Protein AF-N9ZDH3-F1 (afdb_monomer_lite)

Sequence (63 aa):
MKRYAQLAFLKALVITVGFDLICIIYGLISGNPYRISLLGDVLLFAVLFSIGLIEYLWKNRKN

Radius of gyration: 14.8 Å; chains: 1; bounding box: 33×14×43 Å

pLDDT: mean 81.68, std 8.51, range [48.78, 91.0]

Structure (mmCIF, N/CA/C/O backbone):
data_AF-N9ZDH3-F1
#
_entry.id   AF-N9ZDH3-F1
#
loop_
_atom_site.group_PDB
_atom_site.id
_atom_site.type_symbol
_atom_site.label_atom_id
_atom_site.label_alt_id
_atom_site.label_comp_id
_atom_site.label_asym_id
_atom_site.label_entity_id
_atom_site.label_seq_id
_atom_site.pdbx_PDB_ins_code
_atom_site.Cartn_x
_atom_site.Cartn_y
_atom_site.Cartn_z
_atom_site.occupancy
_atom_site.B_iso_or_equiv
_atom_site.auth_seq_id
_atom_site.auth_comp_id
_atom_site.auth_asym_id
_atom_site.auth_atom_id
_atom_site.pdbx_PDB_model_num
ATOM 1 N N . MET A 1 1 ? -15.614 4.809 15.466 1.00 59.41 1 MET A N 1
ATOM 2 C CA . MET A 1 1 ? -15.491 4.000 14.227 1.00 59.41 1 MET A CA 1
ATOM 3 C C . MET A 1 1 ? -14.955 4.792 13.030 1.00 59.41 1 MET A C 1
ATOM 5 O O . MET A 1 1 ? -13.908 4.408 12.530 1.00 59.41 1 MET A O 1
ATOM 9 N N . LYS A 1 2 ? -15.578 5.909 12.603 1.00 65.50 2 LYS A N 1
ATOM 10 C CA . LYS A 1 2 ? -15.140 6.694 11.417 1.00 65.50 2 LYS A CA 1
ATOM 11 C C . LYS A 1 2 ? -13.655 7.099 11.436 1.00 65.50 2 LYS A C 1
ATOM 13 O O . LYS A 1 2 ? -12.944 6.871 10.466 1.00 65.50 2 LYS A O 1
ATOM 18 N N . ARG A 1 3 ? -13.167 7.589 12.580 1.00 74.25 3 ARG A N 1
ATOM 19 C CA . ARG A 1 3 ? -11.772 8.029 12.761 1.00 74.25 3 ARG A CA 1
ATOM 20 C C . ARG A 1 3 ? -10.744 6.898 12.590 1.00 74.25 3 ARG A C 1
ATOM 22 O O . ARG A 1 3 ? -9.661 7.137 12.075 1.00 74.25 3 ARG A O 1
ATOM 29 N N . TYR A 1 4 ? -11.099 5.672 12.980 1.00 73.56 4 TYR A N 1
ATOM 30 C CA . TYR A 1 4 ? -10.230 4.496 12.849 1.00 73.56 4 TYR A CA 1
ATOM 31 C C . TYR A 1 4 ? -10.178 3.980 11.412 1.00 73.56 4 TYR A C 1
ATOM 33 O O . TYR A 1 4 ? -9.104 3.652 10.922 1.00 73.56 4 TYR A O 1
ATOM 41 N N . ALA A 1 5 ? -11.319 3.984 10.716 1.00 74.25 5 ALA A N 1
ATOM 42 C CA . ALA A 1 5 ? -11.366 3.656 9.295 1.00 74.25 5 ALA A CA 1
ATOM 43 C C . ALA A 1 5 ? -10.557 4.663 8.460 1.00 74.25 5 ALA A C 1
ATOM 45 O O . ALA A 1 5 ? -9.804 4.257 7.583 1.00 74.25 5 ALA A O 1
ATOM 46 N N . GLN A 1 6 ? -10.639 5.961 8.778 1.00 81.75 6 GLN A N 1
ATOM 47 C CA . GLN A 1 6 ? -9.836 6.998 8.117 1.00 81.75 6 GLN A CA 1
ATOM 48 C C . GLN A 1 6 ? -8.331 6.830 8.367 1.00 81.75 6 GLN A C 1
ATOM 50 O O . GLN A 1 6 ? -7.538 7.003 7.447 1.00 81.75 6 GLN A O 1
ATOM 55 N N . LEU A 1 7 ? -7.931 6.459 9.586 1.00 82.06 7 LEU A N 1
ATOM 56 C CA . LEU A 1 7 ? -6.529 6.183 9.915 1.00 82.06 7 LEU A CA 1
ATOM 57 C C . LEU A 1 7 ? -6.000 4.938 9.194 1.00 82.06 7 LEU A C 1
ATOM 59 O O . LEU A 1 7 ? -4.911 4.985 8.627 1.00 82.06 7 LEU A O 1
ATOM 63 N N . ALA A 1 8 ? -6.775 3.851 9.168 1.00 82.00 8 ALA A N 1
ATOM 64 C CA . ALA A 1 8 ? -6.434 2.648 8.409 1.00 82.00 8 ALA A CA 1
ATOM 65 C C . ALA A 1 8 ? -6.322 2.942 6.906 1.00 82.00 8 ALA A C 1
ATOM 67 O O . ALA A 1 8 ? -5.386 2.479 6.258 1.00 82.00 8 ALA A O 1
ATOM 68 N N . PHE A 1 9 ? -7.236 3.758 6.373 1.00 85.88 9 PHE A N 1
ATOM 69 C CA . PHE A 1 9 ? -7.227 4.191 4.978 1.00 85.88 9 PHE A CA 1
ATOM 70 C C . PHE A 1 9 ? -5.978 5.006 4.647 1.00 85.88 9 PHE A C 1
ATOM 72 O O . PHE A 1 9 ? -5.277 4.688 3.693 1.00 85.88 9 PHE A O 1
ATOM 79 N N . LEU A 1 10 ? -5.654 6.014 5.462 1.00 88.44 10 LEU A N 1
ATOM 80 C CA . LEU A 1 10 ? -4.468 6.843 5.254 1.00 88.44 10 LEU A CA 1
ATOM 81 C C . LEU A 1 10 ? -3.178 6.015 5.349 1.00 88.44 10 LEU A C 1
ATOM 83 O O . LEU A 1 10 ? -2.282 6.186 4.528 1.00 88.44 10 LEU A O 1
ATOM 87 N N . LYS A 1 11 ? -3.104 5.083 6.309 1.00 85.81 11 LYS A N 1
ATOM 88 C CA . LYS A 1 11 ? -1.971 4.160 6.472 1.00 85.81 11 LYS A CA 1
ATOM 89 C C . LYS A 1 11 ? -1.797 3.279 5.229 1.00 85.81 11 LYS A C 1
ATOM 91 O O . LYS A 1 11 ? -0.693 3.199 4.701 1.00 85.81 11 LYS A O 1
ATOM 96 N N . ALA A 1 12 ? -2.875 2.667 4.736 1.00 88.31 12 ALA A N 1
ATOM 97 C CA . ALA A 1 12 ? -2.838 1.848 3.525 1.00 88.31 12 ALA A CA 1
ATOM 98 C C . ALA A 1 12 ? -2.461 2.673 2.283 1.00 88.31 12 ALA A C 1
ATOM 100 O O . ALA A 1 12 ? -1.644 2.225 1.482 1.00 88.31 12 ALA A O 1
ATOM 101 N N . LEU A 1 13 ? -2.986 3.896 2.158 1.00 87.81 13 LEU A N 1
ATOM 102 C CA . LEU A 1 13 ? -2.688 4.804 1.050 1.00 87.81 13 LEU A CA 1
ATOM 103 C C . LEU A 1 13 ? -1.200 5.163 1.011 1.00 87.81 13 LEU A C 1
ATOM 105 O O . LEU A 1 13 ? -0.565 5.013 -0.026 1.00 87.81 13 LEU A O 1
ATOM 109 N N . VAL A 1 14 ? -0.632 5.584 2.144 1.00 90.19 14 VAL A N 1
ATOM 110 C CA . VAL A 1 14 ? 0.787 5.958 2.239 1.00 90.19 14 VAL A CA 1
ATOM 111 C C . VAL A 1 14 ? 1.696 4.787 1.873 1.00 90.19 14 VAL A C 1
ATOM 113 O O . VAL A 1 14 ? 2.657 4.977 1.135 1.00 90.19 14 VAL A O 1
ATOM 116 N N . ILE A 1 15 ? 1.387 3.580 2.354 1.00 88.94 15 ILE A N 1
ATOM 117 C CA . ILE A 1 15 ? 2.190 2.389 2.047 1.00 88.94 15 ILE A CA 1
ATOM 118 C C . ILE A 1 15 ? 2.099 2.044 0.559 1.00 88.94 15 ILE A C 1
ATOM 120 O O . ILE A 1 15 ? 3.122 1.770 -0.055 1.00 88.94 15 ILE A O 1
ATOM 124 N N . THR A 1 16 ? 0.898 2.085 -0.019 1.00 88.31 16 THR A N 1
ATOM 125 C CA . THR A 1 16 ? 0.679 1.718 -1.427 1.00 88.31 16 THR A CA 1
ATOM 126 C C . THR A 1 16 ? 1.366 2.717 -2.361 1.00 88.31 16 THR A C 1
ATOM 128 O O . THR A 1 16 ? 2.170 2.320 -3.194 1.00 88.31 16 THR A O 1
ATOM 131 N N . VAL A 1 17 ? 1.163 4.022 -2.140 1.00 87.69 17 VAL A N 1
ATOM 132 C CA . VAL A 1 17 ? 1.834 5.083 -2.911 1.00 87.69 17 VAL A CA 1
ATOM 133 C C . VAL A 1 17 ? 3.354 5.023 -2.742 1.00 87.69 17 VAL A C 1
ATOM 135 O O . VAL A 1 17 ? 4.09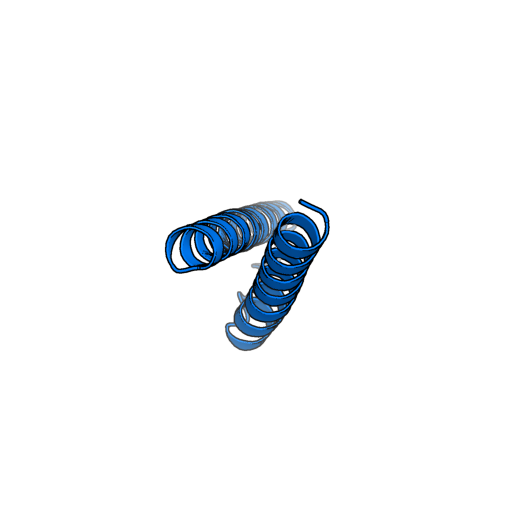0 5.189 -3.709 1.00 87.69 17 VAL A O 1
ATOM 138 N N . GLY A 1 18 ? 3.844 4.774 -1.524 1.00 88.81 18 GLY A N 1
ATOM 139 C CA . GLY A 1 18 ? 5.277 4.636 -1.267 1.00 88.81 18 GLY A CA 1
ATOM 140 C C . GLY A 1 18 ? 5.891 3.420 -1.963 1.00 88.81 18 GLY A C 1
ATOM 141 O O . GLY A 1 18 ? 6.986 3.518 -2.510 1.00 88.81 18 GLY A O 1
ATOM 142 N N . PHE A 1 19 ? 5.182 2.291 -1.974 1.00 87.38 19 PHE A N 1
ATOM 143 C CA . PHE A 1 19 ? 5.609 1.076 -2.663 1.00 87.38 19 PHE A CA 1
ATOM 144 C C . PHE A 1 19 ? 5.674 1.284 -4.177 1.00 87.38 19 PHE A C 1
ATOM 146 O O . PHE A 1 19 ? 6.688 0.954 -4.789 1.00 87.38 19 PHE A O 1
ATOM 153 N N . ASP A 1 20 ? 4.648 1.906 -4.757 1.00 86.19 20 ASP A N 1
ATOM 154 C CA . ASP A 1 20 ? 4.609 2.224 -6.182 1.00 86.19 20 ASP A CA 1
ATOM 155 C C . ASP A 1 20 ? 5.777 3.140 -6.584 1.00 86.19 20 ASP A C 1
ATOM 157 O O . ASP A 1 20 ? 6.499 2.860 -7.541 1.00 86.19 20 ASP A O 1
ATOM 161 N N . LEU A 1 21 ? 6.078 4.156 -5.764 1.00 88.94 21 LEU A N 1
ATOM 162 C CA . LEU A 1 21 ? 7.230 5.037 -5.973 1.00 88.94 21 LEU A CA 1
ATOM 163 C C . LEU A 1 21 ? 8.558 4.261 -5.996 1.00 88.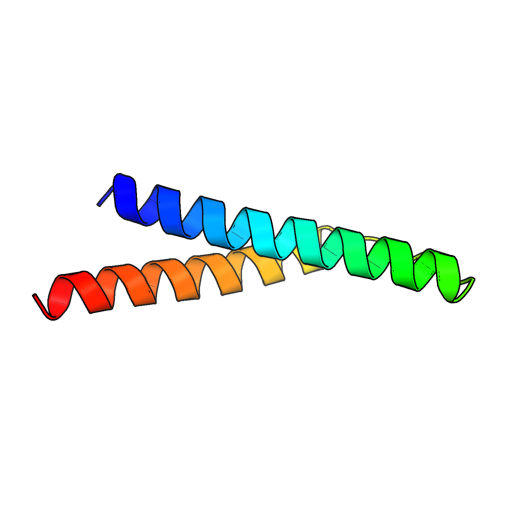94 21 LEU A C 1
ATOM 165 O O . LEU A 1 21 ? 9.404 4.500 -6.859 1.00 88.94 21 LEU A O 1
ATOM 169 N N . ILE A 1 22 ? 8.742 3.317 -5.066 1.00 89.50 22 ILE A N 1
ATOM 170 C CA . ILE A 1 22 ? 9.934 2.460 -5.010 1.00 89.50 22 ILE A CA 1
ATOM 171 C C . ILE A 1 22 ? 10.012 1.579 -6.259 1.00 89.50 22 ILE A C 1
ATOM 173 O O . ILE A 1 22 ? 11.084 1.467 -6.850 1.00 89.50 22 ILE A O 1
ATOM 177 N N . CYS A 1 23 ? 8.899 0.983 -6.690 1.00 84.88 23 CYS A N 1
ATOM 178 C CA . CYS A 1 23 ? 8.851 0.152 -7.890 1.00 84.88 23 CYS A CA 1
ATOM 179 C C . CYS A 1 23 ? 9.156 0.946 -9.167 1.00 84.88 23 CYS A C 1
ATOM 181 O O . CYS A 1 23 ? 9.900 0.456 -10.017 1.00 84.88 23 CYS A O 1
ATOM 183 N N . ILE A 1 24 ? 8.663 2.183 -9.284 1.00 85.31 24 ILE A N 1
ATOM 184 C CA . ILE A 1 24 ? 8.992 3.090 -10.393 1.00 85.31 24 ILE A CA 1
ATOM 185 C C . ILE A 1 24 ? 10.489 3.412 -10.397 1.00 85.31 24 ILE A C 1
ATOM 187 O O . ILE A 1 24 ? 11.142 3.271 -11.432 1.00 85.31 24 ILE A O 1
ATOM 191 N N . ILE A 1 25 ? 11.048 3.814 -9.250 1.00 89.44 25 ILE A N 1
ATOM 192 C CA . ILE A 1 25 ? 12.478 4.139 -9.123 1.00 89.44 25 ILE A CA 1
ATOM 193 C C . ILE A 1 25 ? 13.331 2.911 -9.453 1.00 89.44 25 ILE A C 1
ATOM 195 O O . ILE A 1 25 ? 14.301 3.009 -10.201 1.00 89.44 25 ILE A O 1
ATOM 199 N N . TYR A 1 26 ? 12.950 1.740 -8.947 1.00 86.25 26 TYR A N 1
ATOM 200 C CA . TYR A 1 26 ? 13.641 0.488 -9.227 1.00 86.25 26 TYR A CA 1
ATOM 201 C C . TYR A 1 26 ? 13.578 0.117 -10.713 1.00 86.25 26 TYR A C 1
ATOM 203 O O . TYR A 1 26 ? 14.599 -0.240 -11.297 1.00 86.25 26 TYR A O 1
ATOM 211 N N . GLY A 1 27 ? 12.412 0.252 -11.351 1.00 85.50 27 GLY A N 1
ATOM 212 C CA . GLY A 1 27 ? 12.255 0.018 -12.787 1.00 85.50 27 GLY A CA 1
ATOM 213 C C . GLY A 1 27 ? 13.099 0.974 -13.634 1.00 85.50 27 GLY A C 1
ATOM 214 O O . GLY A 1 27 ? 13.715 0.554 -14.614 1.00 85.50 27 GLY A O 1
ATOM 215 N N . LEU A 1 28 ? 13.200 2.239 -13.213 1.00 85.81 28 LEU A N 1
ATOM 216 C CA . LEU A 1 28 ? 14.064 3.234 -13.848 1.00 85.81 28 LEU A CA 1
ATOM 217 C C . LEU A 1 28 ? 15.547 2.845 -13.744 1.00 85.81 28 LEU A C 1
ATOM 219 O O . LEU A 1 28 ? 16.259 2.893 -14.743 1.00 85.81 28 LEU A O 1
ATOM 223 N N . ILE A 1 29 ? 16.004 2.419 -12.560 1.00 88.19 29 ILE A N 1
ATOM 224 C CA . ILE A 1 29 ? 17.393 1.986 -12.326 1.00 88.19 29 ILE A CA 1
ATOM 225 C C . ILE A 1 29 ? 17.711 0.692 -13.088 1.00 88.19 29 ILE A C 1
ATOM 227 O O . ILE A 1 29 ? 18.790 0.553 -13.655 1.00 88.19 29 ILE A O 1
ATOM 231 N N . SER A 1 30 ? 16.772 -0.255 -13.122 1.00 85.69 30 SER A N 1
ATOM 232 C CA . SER A 1 30 ? 16.943 -1.558 -13.772 1.00 85.69 30 SER A CA 1
ATOM 233 C C . SER A 1 30 ? 16.865 -1.487 -15.302 1.00 85.69 30 SER A C 1
ATOM 235 O O . SER A 1 30 ? 17.047 -2.512 -15.961 1.00 85.69 30 SER A O 1
ATOM 237 N N . GLY A 1 31 ? 16.541 -0.324 -15.879 1.00 85.06 31 GLY A N 1
ATOM 238 C CA . GLY A 1 31 ? 16.336 -0.167 -17.321 1.00 85.06 31 GLY A CA 1
ATOM 239 C C . GLY A 1 31 ? 15.107 -0.911 -17.861 1.00 85.06 31 GLY A C 1
ATOM 240 O O . GLY A 1 31 ? 14.931 -0.988 -19.074 1.00 85.06 31 GLY A O 1
ATOM 241 N N . ASN A 1 32 ? 14.253 -1.449 -16.982 1.00 81.12 32 ASN A N 1
ATOM 242 C CA . ASN A 1 32 ? 13.010 -2.118 -17.342 1.00 81.12 32 ASN A CA 1
ATOM 243 C C . ASN A 1 32 ? 11.841 -1.365 -16.690 1.00 81.12 32 ASN A C 1
ATOM 245 O O . ASN A 1 32 ? 11.654 -1.483 -15.475 1.00 81.12 32 ASN A O 1
ATOM 249 N N . PRO A 1 33 ? 11.065 -0.579 -17.457 1.00 75.75 33 PRO A N 1
ATOM 250 C CA . PRO A 1 33 ? 10.026 0.266 -16.892 1.00 75.75 33 PRO A CA 1
ATOM 251 C C . PRO A 1 33 ? 8.993 -0.589 -16.156 1.00 75.75 33 PRO A C 1
ATOM 253 O O . PRO A 1 33 ? 8.342 -1.459 -16.742 1.00 75.75 33 PRO A O 1
ATOM 256 N N . TYR A 1 34 ? 8.842 -0.332 -14.856 1.00 77.00 34 TYR A N 1
ATOM 257 C CA . TYR A 1 34 ? 7.823 -0.982 -14.048 1.00 77.00 34 TYR A CA 1
ATOM 258 C C . TYR A 1 34 ? 6.447 -0.555 -14.562 1.00 77.00 34 TYR A C 1
ATOM 260 O O . TYR A 1 34 ? 6.070 0.615 -14.476 1.00 77.00 34 TYR A O 1
ATOM 268 N N . ARG A 1 35 ? 5.693 -1.496 -15.140 1.00 73.19 35 ARG A N 1
ATOM 269 C CA . ARG A 1 35 ? 4.288 -1.257 -15.479 1.00 73.19 35 ARG A CA 1
ATOM 270 C C . ARG A 1 35 ? 3.469 -1.417 -14.214 1.00 73.19 35 ARG A C 1
ATOM 272 O O . ARG A 1 35 ? 3.223 -2.538 -13.774 1.00 73.19 35 ARG A O 1
ATOM 279 N N . ILE A 1 36 ? 3.022 -0.285 -13.695 1.00 70.50 36 ILE A N 1
ATOM 280 C CA . ILE A 1 36 ? 2.039 -0.213 -12.621 1.00 70.50 36 ILE A CA 1
ATOM 281 C C . ILE A 1 36 ? 0.802 -0.985 -13.081 1.00 70.50 36 ILE A C 1
ATOM 283 O O . ILE A 1 36 ? 0.160 -0.640 -14.079 1.00 70.50 36 ILE A O 1
ATOM 287 N N . SER A 1 37 ? 0.502 -2.080 -12.389 1.00 78.81 37 SER A N 1
ATOM 288 C CA . SER A 1 37 ? -0.692 -2.870 -12.649 1.00 78.81 37 SER A CA 1
ATOM 289 C C . SER A 1 37 ? -1.760 -2.427 -11.670 1.00 78.81 37 SER A C 1
ATOM 291 O O . SER A 1 37 ? -1.716 -2.783 -10.497 1.00 78.81 37 SER A O 1
ATOM 293 N N . LEU A 1 38 ? -2.749 -1.690 -12.175 1.00 75.19 38 LEU A N 1
ATOM 294 C CA . LEU A 1 38 ? -3.872 -1.157 -11.396 1.00 75.19 38 LEU A CA 1
ATOM 295 C C . LEU A 1 38 ? -4.547 -2.249 -10.541 1.00 75.19 38 LEU A C 1
ATOM 297 O O . LEU A 1 38 ? -4.957 -2.012 -9.412 1.00 75.19 38 LEU A O 1
ATOM 301 N N . LEU A 1 39 ? -4.605 -3.477 -11.062 1.00 80.75 39 LEU A N 1
ATOM 302 C CA . LEU A 1 39 ? -5.176 -4.639 -10.378 1.00 80.75 39 LEU A CA 1
ATOM 303 C C . LEU A 1 39 ? -4.296 -5.116 -9.206 1.00 80.75 39 LEU A C 1
ATOM 305 O O . LEU A 1 39 ? -4.817 -5.479 -8.153 1.00 80.75 39 LEU A O 1
ATOM 309 N N . GLY A 1 40 ? -2.971 -5.076 -9.371 1.00 81.94 40 GLY A N 1
ATOM 310 C CA . GLY A 1 40 ? -2.009 -5.394 -8.315 1.00 81.94 40 GLY A CA 1
ATOM 311 C C . GLY A 1 40 ? -2.043 -4.371 -7.181 1.00 81.94 40 GLY A C 1
ATOM 312 O O . GLY A 1 40 ? -2.137 -4.761 -6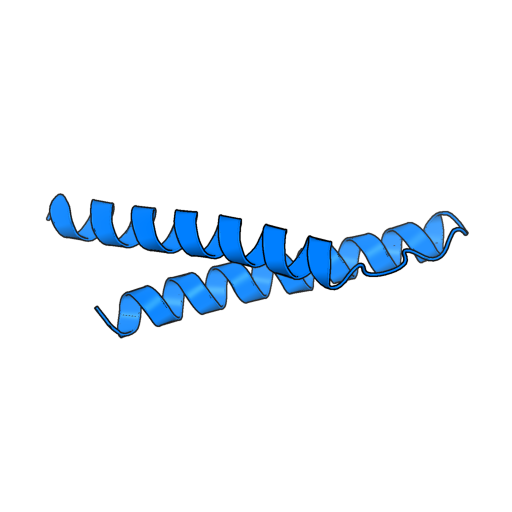.020 1.00 81.94 40 GLY A O 1
ATOM 313 N N . ASP A 1 41 ? -2.071 -3.082 -7.519 1.00 81.94 41 ASP A N 1
ATOM 314 C CA . ASP A 1 41 ? -2.188 -1.984 -6.552 1.00 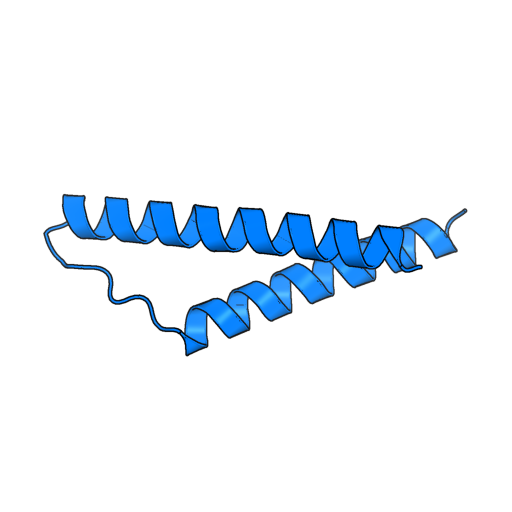81.94 41 ASP A CA 1
ATOM 315 C C . ASP A 1 41 ? -3.476 -2.058 -5.736 1.00 81.94 41 ASP A C 1
ATOM 317 O O . ASP A 1 41 ? -3.452 -1.950 -4.510 1.00 81.94 41 ASP A O 1
ATOM 321 N N . VAL A 1 42 ? -4.610 -2.306 -6.397 1.00 84.19 42 VAL A N 1
ATOM 322 C CA . VAL A 1 42 ? -5.908 -2.433 -5.721 1.00 84.19 42 VAL A CA 1
ATOM 323 C C . VAL A 1 42 ? -5.920 -3.627 -4.765 1.00 84.19 42 VAL A C 1
ATOM 325 O O . VAL A 1 42 ? -6.440 -3.511 -3.653 1.00 84.19 42 VAL A O 1
ATOM 328 N N . LEU A 1 43 ? -5.324 -4.760 -5.156 1.00 88.62 43 LEU A N 1
ATOM 329 C CA . LEU A 1 43 ? -5.187 -5.923 -4.276 1.00 88.62 43 LEU A CA 1
ATOM 330 C C . LEU A 1 43 ? -4.300 -5.608 -3.067 1.00 88.62 43 LEU A C 1
ATOM 332 O O . LEU A 1 43 ? -4.689 -5.898 -1.934 1.00 88.62 43 LEU A O 1
ATOM 336 N N . LEU A 1 44 ? -3.141 -4.985 -3.289 1.00 86.44 44 LEU A N 1
ATOM 337 C CA . LEU A 1 44 ? -2.199 -4.633 -2.227 1.00 86.44 44 LEU A CA 1
ATOM 338 C C . LEU A 1 44 ? -2.837 -3.650 -1.233 1.00 86.44 44 LEU A C 1
ATOM 340 O O . LEU A 1 44 ? -2.798 -3.868 -0.019 1.00 86.44 44 LEU A O 1
ATOM 344 N N . PHE A 1 45 ? -3.517 -2.627 -1.753 1.00 87.62 45 PHE A N 1
ATOM 345 C CA . PHE A 1 45 ? -4.264 -1.653 -0.967 1.00 87.62 45 PHE A CA 1
ATOM 346 C C . PHE A 1 45 ? -5.373 -2.314 -0.140 1.00 87.62 45 PHE A C 1
ATOM 348 O O . PHE A 1 45 ? -5.486 -2.053 1.058 1.00 87.62 45 PHE A O 1
ATOM 355 N N . ALA A 1 46 ? -6.176 -3.196 -0.745 1.00 88.12 46 ALA A N 1
ATOM 356 C CA . ALA A 1 46 ? -7.272 -3.881 -0.060 1.00 88.12 46 ALA A CA 1
ATOM 357 C C . ALA A 1 46 ? -6.773 -4.772 1.088 1.00 88.12 46 ALA A C 1
ATOM 359 O O . ALA A 1 46 ? -7.379 -4.788 2.165 1.00 88.12 46 ALA A O 1
ATOM 360 N N . VAL A 1 47 ? -5.653 -5.476 0.889 1.00 91.00 47 VAL A N 1
ATOM 361 C CA . VAL A 1 47 ? -5.018 -6.300 1.927 1.00 91.00 47 VAL A CA 1
ATOM 362 C C . VAL A 1 47 ? -4.522 -5.425 3.079 1.00 91.00 47 VAL A C 1
ATOM 364 O O . VAL A 1 47 ? -4.877 -5.671 4.233 1.00 91.00 47 VAL A O 1
ATOM 367 N N . LEU A 1 48 ? -3.766 -4.364 2.782 1.00 88.81 48 LEU A N 1
ATOM 368 C CA . LEU A 1 48 ? -3.230 -3.447 3.794 1.00 88.81 48 LEU A CA 1
ATOM 369 C C . LEU A 1 48 ? -4.338 -2.740 4.578 1.00 88.81 48 LEU A C 1
ATOM 371 O O . LEU A 1 48 ? -4.267 -2.630 5.805 1.00 88.81 48 LEU A O 1
ATOM 375 N N . PHE A 1 49 ? -5.383 -2.297 3.882 1.00 87.38 49 PHE A N 1
ATOM 376 C C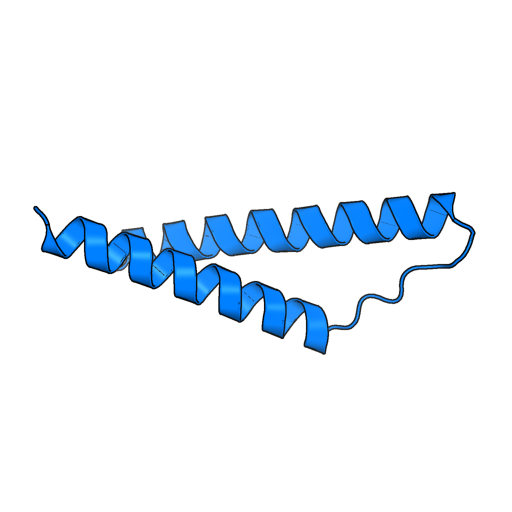A . PHE A 1 49 ? -6.546 -1.676 4.497 1.00 87.38 49 PHE A CA 1
ATOM 377 C C . PHE A 1 49 ? -7.279 -2.647 5.424 1.00 87.38 49 PHE A C 1
ATOM 379 O O . PHE A 1 49 ? -7.605 -2.281 6.553 1.00 87.38 49 PHE A O 1
ATOM 386 N N . SER A 1 50 ? -7.487 -3.894 4.990 1.00 86.75 50 SER A N 1
ATOM 387 C CA . SER A 1 50 ? -8.156 -4.921 5.796 1.00 86.75 50 SER A CA 1
ATOM 388 C C . SER A 1 50 ? -7.372 -5.245 7.066 1.00 86.75 50 SER A C 1
ATOM 390 O O . SER A 1 50 ? -7.954 -5.282 8.149 1.00 86.75 50 SER A O 1
ATOM 392 N N . ILE A 1 51 ? -6.047 -5.399 6.962 1.00 88.06 51 ILE A N 1
ATOM 393 C CA . ILE A 1 51 ? -5.168 -5.607 8.122 1.00 88.06 51 ILE A CA 1
ATOM 394 C C . ILE A 1 51 ? -5.267 -4.416 9.080 1.00 88.06 51 ILE A C 1
ATOM 396 O O . ILE A 1 51 ? -5.492 -4.609 10.274 1.00 88.06 51 ILE A O 1
ATOM 400 N N . GLY A 1 52 ? -5.169 -3.186 8.565 1.00 84.25 52 GLY A N 1
ATOM 401 C CA . GLY A 1 52 ? -5.302 -1.974 9.373 1.00 84.25 52 GLY A CA 1
ATOM 402 C C . GLY A 1 52 ? -6.658 -1.887 10.078 1.00 84.25 52 GLY A C 1
ATOM 403 O O . GLY A 1 52 ? -6.719 -1.573 11.266 1.00 84.25 52 GLY A O 1
ATOM 404 N N . LEU A 1 53 ? -7.747 -2.217 9.381 1.00 83.94 53 LEU A N 1
ATOM 405 C CA . LEU A 1 53 ? -9.095 -2.219 9.944 1.00 83.94 53 LEU A CA 1
ATOM 406 C C . LEU A 1 53 ? -9.233 -3.253 11.072 1.00 83.94 53 LEU A C 1
ATOM 408 O O . LEU A 1 53 ? -9.772 -2.929 12.132 1.00 83.94 53 LEU A O 1
ATOM 412 N N . ILE A 1 54 ? -8.720 -4.471 10.868 1.00 85.38 54 ILE A N 1
ATOM 413 C CA . ILE A 1 54 ? -8.727 -5.540 11.876 1.00 85.38 54 ILE A CA 1
ATOM 414 C C . ILE A 1 54 ? -7.890 -5.134 13.090 1.00 85.38 54 ILE A C 1
ATOM 416 O O . ILE A 1 54 ? -8.355 -5.291 14.216 1.00 85.38 54 ILE A O 1
ATOM 420 N N . GLU A 1 55 ? -6.700 -4.567 12.885 1.00 83.88 55 GLU A N 1
ATOM 421 C CA . GLU A 1 55 ? -5.814 -4.090 13.954 1.00 83.88 55 GLU A CA 1
ATOM 422 C C . GLU A 1 55 ? -6.521 -3.036 14.824 1.00 83.88 55 GLU A C 1
ATOM 424 O O . GLU A 1 55 ? -6.518 -3.129 16.055 1.00 83.88 55 GLU A O 1
ATOM 429 N N . TYR A 1 56 ? -7.217 -2.080 14.200 1.00 77.62 56 TYR A N 1
ATOM 430 C CA . TYR A 1 56 ? -8.000 -1.074 14.918 1.00 77.62 56 TYR A CA 1
ATOM 431 C C . TYR A 1 56 ? -9.216 -1.656 15.644 1.00 77.62 56 TYR A C 1
ATOM 433 O O . TYR A 1 56 ? -9.466 -1.292 16.795 1.00 77.62 56 TYR A O 1
ATOM 441 N N . LEU A 1 57 ? -9.967 -2.559 15.007 1.00 79.00 57 LEU A N 1
ATOM 442 C CA . LEU A 1 57 ? -11.110 -3.230 15.635 1.00 79.00 57 LEU A CA 1
ATOM 443 C C . LEU A 1 57 ? -10.672 -4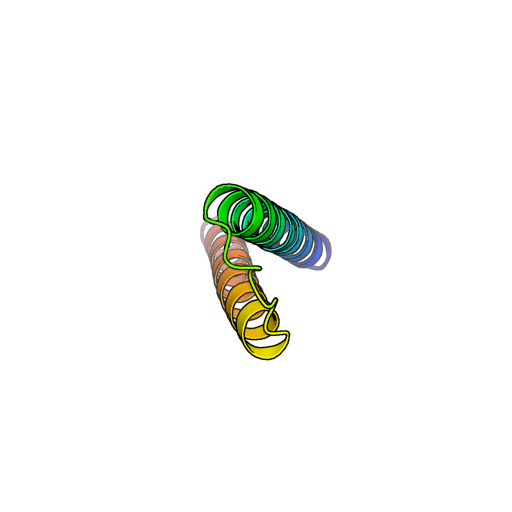.088 16.823 1.00 79.00 57 LEU A C 1
ATOM 445 O O . LEU A 1 57 ? -11.327 -4.077 17.862 1.00 79.00 57 LEU A O 1
ATOM 449 N N . TRP A 1 58 ? -9.546 -4.791 16.698 1.00 79.25 58 TRP A N 1
ATOM 450 C CA . TRP A 1 58 ? -8.972 -5.596 17.769 1.00 79.25 58 TRP A CA 1
ATOM 451 C C . TRP A 1 58 ? -8.526 -4.724 18.939 1.00 79.25 58 TRP A C 1
ATOM 453 O O . TRP A 1 58 ? -8.850 -5.016 20.090 1.00 79.25 58 TRP A O 1
ATOM 463 N N . LYS A 1 59 ? -7.826 -3.619 18.658 1.00 75.00 59 LYS A N 1
ATOM 464 C CA . LYS A 1 59 ? -7.367 -2.673 19.682 1.00 75.00 59 LYS A CA 1
ATOM 465 C C . LYS A 1 59 ? -8.532 -2.034 20.441 1.00 75.00 59 LYS A C 1
ATOM 467 O O . LYS A 1 59 ? -8.430 -1.846 21.645 1.00 75.00 59 LYS A O 1
ATOM 472 N N . ASN A 1 60 ? -9.651 -1.775 19.763 1.00 71.81 60 ASN A N 1
ATOM 473 C CA . ASN A 1 60 ? -10.868 -1.251 20.383 1.00 71.81 60 ASN A CA 1
ATOM 474 C C . ASN A 1 60 ? -11.678 -2.314 21.149 1.00 71.81 60 ASN A C 1
ATOM 476 O O . ASN A 1 60 ? -12.545 -1.945 21.927 1.00 71.81 60 ASN A O 1
ATOM 480 N N . ARG A 1 61 ? -11.448 -3.616 20.918 1.00 64.56 61 ARG A N 1
ATOM 481 C CA . ARG A 1 61 ? -12.120 -4.707 21.653 1.00 64.56 61 ARG A CA 1
ATOM 482 C C . ARG A 1 61 ? -11.384 -5.119 22.932 1.00 64.56 61 ARG A C 1
ATOM 484 O O . ARG A 1 61 ? -11.933 -5.862 23.736 1.00 64.56 61 ARG A O 1
ATOM 491 N N . LYS A 1 62 ? -10.119 -4.713 23.062 1.00 58.03 62 LYS A N 1
ATOM 492 C CA . LYS A 1 62 ? -9.230 -5.042 24.186 1.00 58.03 62 LYS A CA 1
ATOM 493 C C . LYS A 1 62 ? -9.180 -3.933 25.250 1.00 58.03 62 LYS A C 1
ATOM 495 O O . LYS A 1 62 ? -8.496 -4.108 26.252 1.00 58.03 62 LYS A O 1
ATOM 500 N N . ASN A 1 63 ? -9.867 -2.817 25.006 1.00 48.78 63 ASN A N 1
ATOM 501 C CA . ASN A 1 63 ? -10.057 -1.680 25.908 1.00 48.78 63 ASN A CA 1
ATOM 502 C C . ASN A 1 63 ? -11.534 -1.587 26.291 1.00 48.78 63 ASN A C 1
ATOM 504 O O . ASN A 1 63 ? -11.811 -0.980 27.344 1.00 48.78 63 ASN A O 1
#

Organism: NCBI:txid997897

Foldseek 3Di:
DVVQLVVLLVQLVCVLVVVVVVQQVVCVVVVHGDDDDPVVSVVSSVVSSVVSSVVSVVVVVVD

Secondary structure (DSSP, 8-state):
-HHHHHHHHHHHHHHHHHHHHHHHHHHHHTTS-----HHHHHHHHHHHHHHHHHHHHHHHH--